Protein AF-A0A832WYI8-F1 (afdb_monomer_lite)

Sequence (130 aa):
MRDGTIMESLLHIFWESILADLSTFMVITVWNLFVILFLSKKVYQTFLKKGRSISSSMYFSRKVIHFLAGGLTAILLPFIIHEPIIPEATVFGLALITYLPHKLNRGMYWFKDQIRAYIFFQNIAFKIYP

Radius of gyration: 21.71 Å; chains: 1; bounding box: 67×29×59 Å

Structure (mmCIF, N/CA/C/O backbone):
data_AF-A0A832WYI8-F1
#
_entry.id   AF-A0A832WYI8-F1
#
loop_
_atom_site.group_PDB
_atom_site.id
_atom_site.type_symbol
_atom_site.label_atom_id
_atom_site.label_alt_id
_atom_site.label_comp_id
_atom_site.label_asym_id
_atom_site.label_entity_id
_atom_site.label_seq_id
_atom_site.pdbx_PDB_ins_code
_atom_site.Cartn_x
_atom_site.Cartn_y
_atom_site.Cartn_z
_atom_site.occupancy
_atom_site.B_iso_or_equiv
_atom_site.auth_seq_id
_atom_site.auth_comp_id
_atom_site.auth_asym_id
_atom_site.auth_atom_id
_atom_site.pdbx_PDB_model_num
ATOM 1 N N . MET A 1 1 ? 27.494 -11.506 -41.625 1.00 55.03 1 MET A N 1
ATOM 2 C CA . MET A 1 1 ? 28.501 -10.670 -40.920 1.00 55.03 1 MET A CA 1
ATOM 3 C C . MET A 1 1 ? 27.917 -9.366 -40.378 1.00 55.03 1 MET A C 1
ATOM 5 O O . MET A 1 1 ? 28.337 -8.979 -39.302 1.00 55.03 1 MET A O 1
ATOM 9 N N . ARG A 1 2 ? 26.960 -8.699 -41.050 1.00 59.88 2 ARG A N 1
ATOM 10 C CA . ARG A 1 2 ? 26.246 -7.513 -40.512 1.00 59.88 2 ARG A CA 1
ATOM 11 C C . ARG A 1 2 ? 25.026 -7.866 -39.632 1.00 59.88 2 ARG A C 1
ATOM 13 O O . ARG A 1 2 ? 24.528 -7.023 -38.904 1.00 59.88 2 ARG A O 1
ATOM 20 N N . ASP A 1 3 ? 24.552 -9.103 -39.699 1.00 62.41 3 ASP A N 1
ATOM 21 C CA . ASP A 1 3 ? 23.382 -9.641 -38.993 1.00 62.41 3 ASP A CA 1
ATOM 22 C C . ASP A 1 3 ? 23.650 -9.966 -37.515 1.00 62.41 3 ASP A C 1
ATOM 24 O O . ASP A 1 3 ? 22.853 -9.594 -36.656 1.00 62.41 3 ASP A O 1
ATOM 28 N N . GLY A 1 4 ? 24.797 -10.577 -37.206 1.00 67.88 4 GLY A N 1
ATOM 29 C CA . GLY A 1 4 ? 25.173 -10.925 -35.830 1.00 67.88 4 GLY A CA 1
ATOM 30 C C . GLY A 1 4 ? 25.291 -9.705 -34.911 1.00 67.88 4 GLY A C 1
ATOM 31 O O . GLY A 1 4 ? 24.788 -9.717 -33.796 1.00 67.88 4 GLY A O 1
ATOM 32 N N . THR A 1 5 ? 25.856 -8.600 -35.402 1.00 76.75 5 THR A N 1
ATOM 33 C CA . THR A 1 5 ? 26.019 -7.361 -34.621 1.00 76.75 5 THR A CA 1
ATOM 34 C C . THR A 1 5 ? 24.697 -6.668 -34.291 1.00 76.75 5 THR A C 1
ATOM 36 O O . THR A 1 5 ? 24.587 -6.031 -33.248 1.00 76.75 5 THR A O 1
ATOM 39 N N . ILE A 1 6 ? 23.688 -6.787 -35.163 1.00 79.50 6 ILE A N 1
ATOM 40 C CA . ILE A 1 6 ? 22.361 -6.209 -34.916 1.00 79.50 6 ILE A CA 1
ATOM 41 C C . ILE A 1 6 ? 21.624 -7.042 -33.869 1.00 79.50 6 ILE A C 1
ATOM 43 O O . ILE A 1 6 ? 21.078 -6.472 -32.929 1.00 79.50 6 ILE A O 1
ATOM 47 N N . MET A 1 7 ? 21.669 -8.373 -33.973 1.00 79.00 7 MET A N 1
ATOM 48 C CA . MET A 1 7 ? 21.046 -9.262 -32.987 1.00 79.00 7 MET A CA 1
ATOM 49 C C . MET A 1 7 ? 21.627 -9.052 -31.582 1.00 79.00 7 MET A C 1
ATOM 51 O O . MET A 1 7 ? 20.872 -8.861 -30.634 1.00 79.00 7 MET A O 1
ATOM 55 N N . GLU A 1 8 ? 22.953 -8.995 -31.455 1.00 80.94 8 GLU A N 1
ATOM 56 C CA . GLU A 1 8 ? 23.625 -8.724 -30.176 1.00 80.94 8 GLU A CA 1
ATOM 57 C C . GLU A 1 8 ? 23.240 -7.351 -29.600 1.00 80.94 8 GLU A C 1
ATOM 59 O O . GLU A 1 8 ? 22.976 -7.222 -28.406 1.00 80.94 8 GLU A O 1
ATOM 64 N N . SER A 1 9 ? 23.122 -6.321 -30.450 1.00 79.88 9 SER A N 1
ATOM 65 C CA . SER A 1 9 ? 22.683 -4.992 -30.005 1.00 79.88 9 SER A CA 1
ATOM 66 C C . SER A 1 9 ? 21.231 -4.977 -29.516 1.00 79.88 9 SER A C 1
ATOM 68 O O . SER A 1 9 ? 20.928 -4.323 -28.521 1.00 79.88 9 SER A O 1
ATOM 70 N N . LEU A 1 10 ? 20.342 -5.736 -30.166 1.00 81.00 10 LEU A N 1
ATOM 71 C CA . LEU A 1 10 ? 18.942 -5.858 -29.761 1.00 81.00 10 LEU A CA 1
ATOM 72 C C . LEU A 1 10 ? 18.820 -6.602 -28.431 1.00 81.00 10 LEU A C 1
ATOM 74 O O . LEU A 1 10 ? 18.066 -6.172 -27.562 1.00 81.00 10 LEU A O 1
ATOM 78 N N . LEU A 1 11 ? 19.597 -7.673 -28.248 1.00 82.94 11 LEU A N 1
ATOM 79 C CA . LEU A 1 11 ? 19.653 -8.411 -26.987 1.00 82.94 11 LEU A CA 1
ATOM 80 C C . LEU A 1 11 ? 20.180 -7.534 -25.850 1.00 82.94 11 LEU A C 1
ATOM 82 O O . LEU A 1 11 ? 19.616 -7.553 -24.762 1.00 82.94 11 LEU A O 1
ATOM 86 N N . HIS A 1 12 ? 21.213 -6.728 -26.095 1.00 80.94 12 HIS A N 1
ATOM 87 C CA . HIS A 1 12 ? 21.735 -5.803 -25.090 1.00 80.94 12 HIS A CA 1
ATOM 88 C C . HIS A 1 12 ? 20.702 -4.739 -24.692 1.00 80.94 12 HIS A C 1
ATOM 90 O O . HIS A 1 12 ? 20.499 -4.500 -23.505 1.00 80.94 12 HIS A O 1
ATOM 96 N N . ILE A 1 13 ? 20.023 -4.115 -25.662 1.00 80.75 13 ILE A N 1
ATOM 97 C CA . ILE A 1 13 ? 18.964 -3.124 -25.392 1.00 80.75 13 ILE A CA 1
ATOM 98 C C . ILE A 1 13 ? 17.831 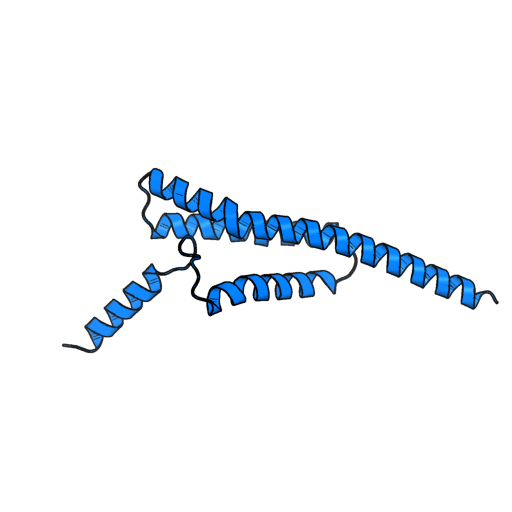-3.760 -24.577 1.00 80.75 13 ILE A C 1
ATOM 100 O O . ILE A 1 13 ? 17.356 -3.164 -23.614 1.00 80.75 13 ILE A O 1
ATOM 104 N N . PHE A 1 14 ? 17.449 -4.988 -24.926 1.00 79.50 14 PHE A N 1
ATOM 105 C CA . PHE A 1 14 ? 16.421 -5.753 -24.228 1.00 79.50 14 PHE A CA 1
ATOM 106 C C . PHE A 1 14 ? 16.805 -6.111 -22.781 1.00 79.50 14 PHE A C 1
ATOM 108 O O . PHE A 1 14 ? 15.985 -6.007 -21.868 1.00 79.50 14 PHE A O 1
ATOM 115 N N . TRP A 1 15 ? 18.055 -6.516 -22.536 1.00 76.19 15 TRP A N 1
ATOM 116 C CA . TRP A 1 15 ? 18.523 -6.813 -21.179 1.00 76.19 15 TRP A CA 1
ATOM 117 C C . TRP A 1 15 ? 18.578 -5.562 -20.300 1.00 76.19 15 TRP A C 1
ATOM 119 O O . TRP A 1 15 ? 18.143 -5.613 -19.150 1.00 76.19 15 TRP A O 1
ATOM 129 N N . GLU A 1 16 ? 19.040 -4.435 -20.841 1.00 79.19 16 GLU A N 1
ATOM 130 C CA . GLU A 1 16 ? 19.044 -3.149 -20.134 1.00 79.19 16 GLU A CA 1
ATOM 131 C C . GLU A 1 16 ? 17.621 -2.689 -19.786 1.00 79.19 16 GLU A C 1
ATOM 133 O O . GLU A 1 16 ? 17.371 -2.265 -18.655 1.00 79.19 16 GLU A O 1
ATOM 138 N N . SER A 1 17 ? 16.656 -2.844 -20.704 1.00 74.50 17 SER A N 1
ATOM 139 C CA . SER A 1 17 ? 15.255 -2.505 -20.424 1.00 74.50 17 SER A CA 1
ATOM 140 C C . SER A 1 17 ? 14.650 -3.393 -19.336 1.00 74.50 17 SER A C 1
ATOM 142 O O . SER A 1 17 ? 13.994 -2.884 -18.431 1.00 74.50 17 SER A O 1
ATOM 144 N N . ILE A 1 18 ? 14.932 -4.702 -19.345 1.00 76.69 18 ILE A N 1
ATOM 145 C CA . ILE A 1 18 ? 14.463 -5.617 -18.291 1.00 76.69 18 ILE A CA 1
ATOM 146 C C . ILE A 1 18 ? 15.044 -5.247 -16.924 1.00 76.69 18 ILE A C 1
ATOM 148 O O . ILE A 1 18 ? 14.327 -5.261 -15.921 1.00 76.69 18 ILE A O 1
ATOM 152 N N . LEU A 1 19 ? 16.341 -4.943 -16.855 1.00 77.12 19 LEU A N 1
ATOM 153 C CA . LEU A 1 19 ? 16.996 -4.587 -15.595 1.00 77.12 19 LEU A CA 1
ATOM 154 C C . LEU A 1 19 ? 16.472 -3.251 -15.049 1.00 77.12 19 LEU A C 1
ATOM 156 O O . LEU A 1 19 ? 16.222 -3.135 -13.843 1.00 77.12 19 LEU A O 1
ATOM 160 N N . ALA A 1 20 ? 16.242 -2.272 -15.928 1.00 75.88 20 ALA A N 1
ATOM 161 C CA . ALA A 1 20 ? 15.606 -1.009 -15.571 1.00 75.88 20 ALA A CA 1
ATOM 162 C C . ALA A 1 20 ? 14.178 -1.225 -15.032 1.00 75.88 20 ALA A C 1
ATOM 164 O O . ALA A 1 20 ? 13.851 -0.735 -13.944 1.00 75.88 20 ALA A O 1
ATOM 165 N N . ASP A 1 21 ? 13.363 -2.031 -15.715 1.00 76.75 21 ASP A N 1
ATOM 166 C CA . ASP A 1 21 ? 11.992 -2.348 -15.303 1.00 76.75 21 ASP A CA 1
ATOM 167 C C . ASP A 1 21 ? 11.943 -3.106 -13.967 1.00 76.75 21 ASP A C 1
ATOM 169 O O . ASP A 1 21 ? 11.084 -2.839 -13.120 1.00 76.75 21 ASP A O 1
ATOM 173 N N . LEU A 1 22 ? 12.899 -4.005 -13.717 1.00 79.81 22 LEU A N 1
ATOM 174 C CA . LEU A 1 22 ? 13.001 -4.753 -12.464 1.00 79.81 22 LEU A CA 1
ATOM 175 C C . LEU A 1 22 ? 13.272 -3.835 -11.262 1.00 79.81 22 LEU A C 1
ATOM 177 O O . LEU A 1 22 ? 12.686 -4.012 -10.189 1.00 79.81 22 LEU A O 1
ATOM 181 N N . SER A 1 23 ? 14.152 -2.845 -11.433 1.00 80.44 23 SER A N 1
ATOM 182 C CA . SER A 1 23 ? 14.454 -1.869 -10.382 1.00 80.44 23 SER A CA 1
ATOM 183 C C . SER A 1 23 ? 13.216 -1.039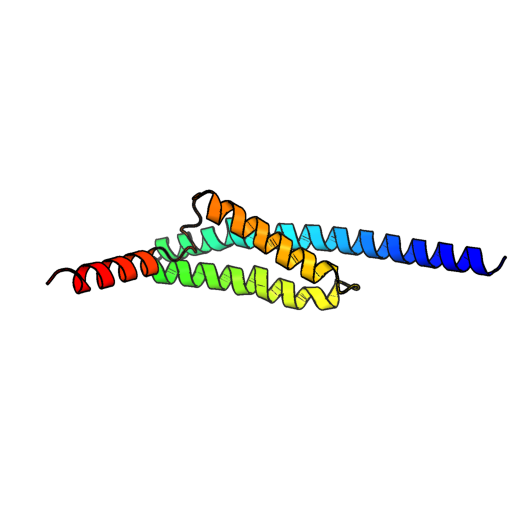 -10.016 1.00 80.44 23 SER A C 1
ATOM 185 O O . SER A 1 23 ? 12.860 -0.922 -8.839 1.00 80.44 23 SER A O 1
ATOM 187 N N . THR A 1 24 ? 12.486 -0.568 -11.029 1.00 79.94 24 THR A N 1
ATOM 188 C CA . THR A 1 24 ? 11.211 0.142 -10.883 1.00 79.94 24 THR A CA 1
ATOM 189 C C . THR A 1 24 ? 10.177 -0.720 -10.172 1.00 79.94 24 THR A C 1
ATOM 191 O O . THR A 1 24 ? 9.523 -0.273 -9.225 1.00 79.94 24 THR A O 1
ATOM 194 N N . PHE A 1 25 ? 10.044 -1.974 -10.599 1.00 79.12 25 PHE A N 1
ATOM 195 C CA . PHE A 1 25 ? 9.113 -2.928 -10.018 1.00 79.12 25 PHE A CA 1
ATOM 196 C C . PHE A 1 25 ? 9.361 -3.128 -8.520 1.00 79.12 25 PHE A C 1
ATOM 198 O O . PHE A 1 25 ? 8.415 -3.114 -7.726 1.00 79.12 25 PHE A O 1
ATOM 205 N N . MET A 1 26 ? 10.624 -3.269 -8.108 1.00 83.38 26 MET A N 1
ATOM 206 C CA . MET A 1 26 ? 10.984 -3.379 -6.693 1.00 83.38 26 MET A CA 1
ATOM 207 C C . MET A 1 26 ? 10.569 -2.135 -5.903 1.00 83.38 26 MET A C 1
ATOM 209 O O . MET A 1 26 ? 9.955 -2.265 -4.843 1.00 83.38 26 MET A O 1
ATOM 213 N N . VAL A 1 27 ? 10.835 -0.936 -6.428 1.00 87.31 27 VAL A N 1
ATOM 214 C CA . VAL A 1 27 ? 10.472 0.328 -5.768 1.00 87.31 27 VAL A CA 1
ATOM 215 C C . VAL A 1 27 ? 8.955 0.453 -5.601 1.00 87.31 27 VAL A C 1
ATOM 217 O O . VAL A 1 27 ? 8.477 0.725 -4.497 1.00 87.31 27 VAL A O 1
ATOM 220 N N . ILE A 1 28 ? 8.185 0.192 -6.662 1.00 84.38 28 ILE A N 1
ATOM 221 C CA . ILE A 1 28 ? 6.715 0.231 -6.630 1.00 84.38 28 ILE A CA 1
ATOM 222 C C . ILE A 1 28 ? 6.157 -0.825 -5.671 1.00 84.38 28 ILE A C 1
ATOM 224 O O . ILE A 1 28 ? 5.227 -0.551 -4.909 1.00 84.38 28 ILE A O 1
ATOM 228 N N . THR A 1 29 ? 6.735 -2.026 -5.662 1.00 81.06 29 THR A N 1
ATOM 229 C CA . THR A 1 29 ? 6.317 -3.103 -4.758 1.00 81.06 29 THR A CA 1
ATOM 230 C C . THR A 1 29 ? 6.549 -2.712 -3.302 1.00 81.06 29 THR A C 1
ATOM 232 O O . THR A 1 29 ? 5.634 -2.817 -2.485 1.00 81.06 29 THR A O 1
ATOM 235 N N . VAL A 1 30 ? 7.738 -2.203 -2.969 1.00 88.38 30 VAL A N 1
ATOM 236 C CA . VAL A 1 30 ? 8.063 -1.727 -1.616 1.00 88.38 30 VAL A CA 1
ATOM 237 C C . VAL A 1 30 ? 7.127 -0.593 -1.195 1.00 88.38 30 VAL A C 1
ATOM 239 O O . VAL A 1 30 ? 6.603 -0.617 -0.079 1.00 88.38 30 VAL A O 1
ATOM 242 N N . TRP A 1 31 ? 6.849 0.355 -2.093 1.00 90.12 31 TRP A N 1
ATOM 243 C CA . TRP A 1 31 ? 5.874 1.421 -1.863 1.00 90.12 31 TRP A CA 1
ATOM 244 C C . TRP A 1 31 ? 4.480 0.865 -1.543 1.00 90.12 31 TRP A C 1
ATOM 246 O O . TRP A 1 31 ? 3.884 1.221 -0.522 1.00 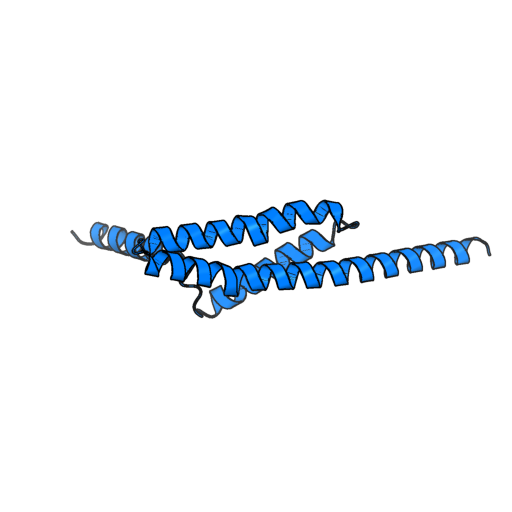90.12 31 TRP A O 1
ATOM 256 N N . ASN A 1 32 ? 3.976 -0.061 -2.357 1.00 85.50 32 ASN A N 1
ATOM 257 C CA . ASN A 1 32 ? 2.654 -0.652 -2.164 1.00 85.50 32 ASN A CA 1
ATOM 258 C C . ASN A 1 32 ? 2.562 -1.430 -0.849 1.00 85.50 32 ASN A C 1
ATOM 260 O O . ASN A 1 32 ? 1.582 -1.283 -0.113 1.00 85.50 32 ASN A O 1
ATOM 264 N N . LEU A 1 33 ? 3.597 -2.199 -0.501 1.00 85.12 33 LEU A N 1
ATOM 265 C CA . LEU A 1 33 ? 3.671 -2.898 0.782 1.00 85.12 33 LEU A CA 1
ATOM 266 C C . LEU A 1 33 ? 3.670 -1.921 1.957 1.00 85.12 33 LEU A C 1
ATOM 268 O O . LEU A 1 33 ? 2.937 -2.130 2.926 1.00 85.12 33 LEU A O 1
ATOM 272 N N . PHE A 1 34 ? 4.428 -0.830 1.863 1.00 90.25 34 PHE A N 1
ATOM 273 C CA . PHE A 1 34 ? 4.432 0.221 2.875 1.00 90.25 34 PHE A CA 1
ATOM 274 C C . PHE A 1 34 ? 3.040 0.848 3.050 1.00 90.25 34 PHE A C 1
ATOM 276 O O . PHE A 1 34 ? 2.547 0.974 4.178 1.00 90.25 34 PHE A O 1
ATOM 283 N N . VAL A 1 35 ? 2.363 1.188 1.949 1.00 89.44 35 VAL A N 1
ATOM 284 C CA . VAL A 1 35 ? 1.012 1.763 1.987 1.00 89.44 35 VAL A CA 1
ATOM 285 C C . VAL A 1 35 ? 0.021 0.793 2.638 1.00 89.44 35 VAL A C 1
ATOM 287 O O . VAL A 1 35 ? -0.743 1.182 3.529 1.00 89.44 35 VAL A O 1
ATOM 290 N N . ILE A 1 36 ? 0.042 -0.478 2.227 1.00 84.44 36 ILE A N 1
ATOM 291 C CA . ILE A 1 36 ? -0.900 -1.502 2.691 1.00 84.44 36 ILE A CA 1
ATOM 292 C C . ILE A 1 36 ? -0.659 -1.856 4.160 1.00 84.44 36 ILE A C 1
ATOM 294 O O . ILE A 1 36 ? -1.613 -1.885 4.940 1.00 84.44 36 ILE A O 1
ATOM 298 N N . LEU A 1 37 ? 0.584 -2.115 4.564 1.00 84.00 37 LEU A N 1
ATOM 299 C CA . LEU A 1 37 ? 0.889 -2.673 5.884 1.00 84.00 37 LEU A CA 1
ATOM 300 C C . LEU A 1 37 ? 1.049 -1.603 6.966 1.00 84.00 37 LEU A C 1
ATOM 302 O O . LEU A 1 37 ? 0.658 -1.827 8.114 1.00 84.00 37 LEU A O 1
ATOM 306 N N . PHE A 1 38 ? 1.600 -0.441 6.614 1.00 88.06 38 PHE A N 1
ATOM 307 C CA . PHE A 1 38 ? 1.948 0.591 7.585 1.00 88.06 38 PHE A CA 1
ATOM 308 C C . PHE A 1 38 ? 1.021 1.803 7.502 1.00 88.06 38 PHE A C 1
ATOM 310 O O . PHE A 1 38 ? 0.351 2.140 8.483 1.00 88.06 38 PHE A O 1
ATOM 317 N N . LEU A 1 39 ? 0.941 2.449 6.335 1.00 91.75 39 LEU A N 1
ATOM 318 C CA . LEU A 1 39 ? 0.220 3.716 6.199 1.00 91.75 39 LEU A CA 1
ATOM 319 C C . LEU A 1 39 ? -1.283 3.548 6.445 1.00 91.75 39 LEU A C 1
ATOM 321 O O . LEU A 1 39 ? -1.869 4.300 7.224 1.00 91.75 39 LEU A O 1
ATOM 325 N N . SER A 1 40 ? -1.902 2.530 5.845 1.00 90.12 40 SER A N 1
ATOM 326 C CA . SER A 1 40 ? -3.332 2.263 6.021 1.00 90.12 40 SER A CA 1
ATOM 327 C C . SER A 1 40 ? -3.686 1.928 7.478 1.00 90.12 40 SER A C 1
ATOM 329 O O . SER A 1 40 ? -4.702 2.388 7.997 1.00 90.12 40 SER A O 1
ATOM 331 N N . LYS A 1 41 ? -2.812 1.201 8.187 1.00 89.12 41 LYS A N 1
ATOM 332 C CA . LYS A 1 41 ? -2.990 0.876 9.607 1.00 89.12 41 LYS A CA 1
ATOM 333 C C . LYS A 1 41 ? -2.869 2.117 10.485 1.00 89.12 41 LYS A C 1
ATOM 335 O O . LYS A 1 41 ? -3.662 2.294 11.411 1.00 89.12 41 LYS A O 1
ATOM 340 N N . LYS A 1 42 ? -1.914 3.000 10.180 1.00 92.94 42 LYS A N 1
ATOM 341 C CA . LYS A 1 42 ? -1.762 4.286 10.870 1.00 92.94 42 LYS A CA 1
ATOM 342 C C . LYS A 1 42 ? -3.013 5.144 10.694 1.00 92.94 42 LYS A C 1
ATOM 344 O O . LYS A 1 42 ? -3.536 5.656 11.678 1.00 92.94 42 LYS A O 1
ATOM 349 N N . VAL A 1 43 ? -3.541 5.221 9.472 1.00 92.75 43 VAL A N 1
ATOM 350 C CA . VAL A 1 43 ? -4.791 5.927 9.151 1.00 92.75 43 VAL A CA 1
ATOM 351 C C . VAL A 1 43 ? -5.951 5.378 9.981 1.00 92.75 43 VAL A C 1
ATOM 353 O O . VAL A 1 43 ? -6.597 6.147 10.693 1.00 92.75 43 VAL A O 1
ATOM 356 N N . TYR A 1 44 ? -6.162 4.061 9.979 1.00 91.88 44 TYR A N 1
ATOM 357 C CA . TYR A 1 44 ? -7.181 3.408 10.804 1.00 91.88 44 TYR A CA 1
ATOM 358 C C . TYR A 1 44 ? -7.092 3.820 12.278 1.00 91.88 44 TYR A C 1
ATOM 360 O O . TYR A 1 44 ? -8.072 4.277 12.866 1.00 91.88 44 TYR A O 1
ATOM 368 N N . GLN A 1 45 ? -5.901 3.703 12.871 1.00 92.75 45 GLN A N 1
ATOM 369 C CA . GLN A 1 45 ? -5.673 4.032 14.277 1.00 92.75 45 GLN A CA 1
ATOM 370 C C . GLN A 1 45 ? -5.888 5.521 14.565 1.00 92.75 45 GLN A C 1
ATOM 372 O O . GLN A 1 45 ? -6.454 5.865 15.600 1.00 92.75 45 GLN A O 1
ATOM 377 N N . THR A 1 46 ? -5.469 6.414 13.667 1.00 94.19 46 THR A N 1
ATOM 378 C CA . THR A 1 46 ? -5.689 7.857 13.812 1.00 94.19 46 THR A CA 1
ATOM 379 C C . THR A 1 46 ? -7.175 8.200 13.806 1.00 94.19 46 THR A C 1
ATOM 381 O O . THR A 1 46 ? -7.610 8.998 14.632 1.00 94.19 46 THR A O 1
ATOM 384 N N . PHE A 1 47 ? -7.966 7.604 12.913 1.00 91.56 47 PHE A N 1
ATOM 385 C CA . PHE A 1 47 ? -9.406 7.864 12.864 1.00 91.56 47 PHE A CA 1
ATOM 386 C C . PHE A 1 47 ? -10.146 7.292 14.078 1.00 91.56 47 PHE A C 1
ATOM 388 O O . PHE A 1 47 ? -11.009 7.982 14.621 1.00 91.56 47 PHE A O 1
ATOM 395 N N . LEU A 1 48 ? -9.746 6.118 14.577 1.00 91.69 48 LEU A N 1
ATOM 396 C CA . LEU A 1 48 ? -10.269 5.585 15.838 1.00 91.69 48 LEU A CA 1
ATOM 397 C C . LEU A 1 48 ? -9.955 6.492 17.032 1.00 91.69 48 LEU A C 1
ATOM 399 O O . LEU A 1 48 ? -10.846 6.798 17.818 1.00 91.69 48 LEU A O 1
ATOM 403 N N . LYS A 1 49 ? -8.709 6.971 17.152 1.00 93.69 49 LYS A N 1
ATOM 404 C CA . LYS A 1 49 ? -8.302 7.895 18.229 1.00 93.69 49 LYS A CA 1
ATOM 405 C C . LYS A 1 49 ? -9.069 9.219 18.195 1.00 93.69 49 LYS A C 1
ATOM 407 O O . LYS A 1 49 ? -9.236 9.850 19.228 1.00 93.69 49 LYS A O 1
ATOM 412 N N . LYS A 1 50 ? -9.554 9.627 17.019 1.00 93.00 50 LYS A N 1
ATOM 413 C CA . LYS A 1 50 ? -10.416 10.803 16.826 1.00 93.00 50 LYS A CA 1
ATOM 414 C C . LYS A 1 50 ? -11.903 10.526 17.106 1.00 93.00 50 LYS A C 1
ATOM 416 O O . LYS A 1 50 ? -12.737 11.361 16.777 1.00 93.00 50 LYS A O 1
ATOM 421 N N . GLY A 1 51 ? -12.249 9.358 17.651 1.00 91.12 51 GLY A N 1
ATOM 422 C CA . GLY A 1 51 ? -13.623 8.994 18.001 1.00 91.12 51 GLY A CA 1
ATOM 423 C C . GLY A 1 51 ? -14.495 8.564 16.818 1.00 91.12 51 GLY A C 1
ATOM 424 O O . GLY A 1 51 ? -15.713 8.489 16.958 1.00 91.12 51 GLY A O 1
ATOM 425 N N . ARG A 1 52 ? -13.920 8.283 15.637 1.00 89.50 52 ARG A N 1
ATOM 426 C CA . ARG A 1 52 ? -14.711 7.773 14.506 1.00 89.50 52 ARG A CA 1
ATOM 427 C C . ARG A 1 52 ? -15.062 6.302 14.690 1.00 89.50 52 ARG A C 1
ATOM 429 O O . ARG A 1 52 ? -14.290 5.526 15.247 1.00 89.50 52 ARG A O 1
ATOM 436 N N . SER A 1 53 ? -16.203 5.903 14.128 1.00 89.69 53 SER A N 1
ATOM 437 C CA . SER A 1 53 ? -16.636 4.505 14.139 1.00 89.69 53 SER A CA 1
ATOM 438 C C . SER A 1 53 ? -15.618 3.585 13.456 1.00 89.69 53 SER A C 1
ATOM 440 O O . SER A 1 53 ? -14.893 3.988 12.537 1.00 89.69 53 SER A O 1
ATOM 442 N N . ILE A 1 54 ? -15.597 2.317 13.874 1.00 85.88 54 ILE A N 1
ATOM 443 C CA . ILE A 1 54 ? -14.740 1.278 13.284 1.00 85.88 54 ILE A CA 1
ATOM 444 C C . ILE A 1 54 ? -14.993 1.176 11.772 1.00 85.88 54 ILE A C 1
ATOM 446 O O . ILE A 1 54 ? -14.047 1.176 10.989 1.00 85.88 54 ILE A O 1
ATOM 450 N N . SER A 1 55 ? -16.263 1.189 11.348 1.00 83.19 55 SER A N 1
ATOM 451 C CA . SER A 1 55 ? -16.647 1.137 9.930 1.00 83.19 55 SER A CA 1
ATOM 452 C C . SER A 1 55 ? -16.073 2.305 9.120 1.00 83.19 55 SER A C 1
ATOM 454 O O . SER A 1 55 ? -15.452 2.094 8.075 1.00 83.19 55 SER A O 1
ATOM 456 N N . SER A 1 56 ? -16.192 3.534 9.637 1.00 86.69 56 SER A N 1
ATOM 457 C CA . SER A 1 56 ? -15.634 4.723 8.982 1.00 86.69 56 SER A CA 1
ATOM 458 C C . SER A 1 56 ? -14.105 4.655 8.909 1.00 86.69 56 SER A C 1
ATOM 460 O O . SER A 1 56 ? -1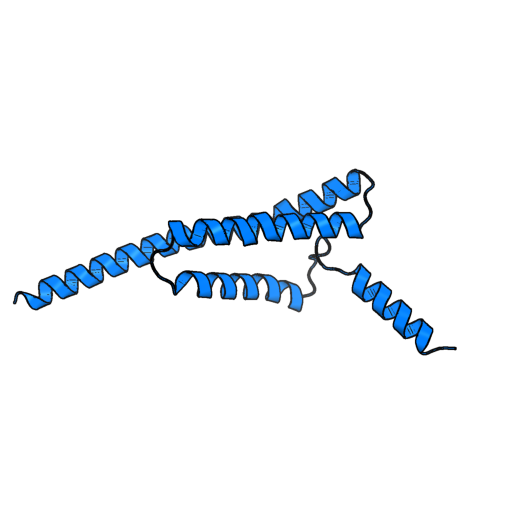3.520 4.888 7.852 1.00 86.69 56 SER A O 1
ATOM 462 N N . SER A 1 57 ? -13.448 4.252 9.998 1.00 88.69 57 SER A N 1
ATOM 463 C CA . SER A 1 57 ? -11.988 4.116 10.058 1.00 88.69 57 SER A CA 1
ATOM 464 C C . SER A 1 57 ? -11.461 3.061 9.073 1.00 88.69 57 SER A C 1
ATOM 466 O O . SER A 1 57 ? -10.446 3.284 8.405 1.00 88.69 57 SER A O 1
ATOM 468 N N . MET A 1 58 ? -12.173 1.939 8.905 1.00 86.88 58 MET A N 1
ATOM 469 C CA . MET A 1 58 ? -11.861 0.930 7.882 1.00 86.88 58 MET A CA 1
ATOM 470 C C . MET A 1 58 ? -12.099 1.451 6.461 1.00 86.88 58 MET A C 1
ATOM 472 O O . MET A 1 58 ? -11.336 1.135 5.550 1.00 86.88 58 MET A O 1
ATOM 476 N N . TYR A 1 59 ? -13.161 2.230 6.241 1.00 85.81 59 TYR A N 1
ATOM 477 C CA . TYR A 1 59 ? -13.453 2.829 4.937 1.00 85.81 59 TYR A CA 1
ATOM 478 C C . TYR A 1 59 ? -12.340 3.786 4.492 1.00 85.81 59 TYR A C 1
ATOM 480 O O . TYR A 1 59 ? -11.836 3.668 3.375 1.00 85.81 59 TYR A O 1
ATOM 488 N N . PHE A 1 60 ? -11.894 4.682 5.376 1.00 88.81 60 PHE A N 1
ATOM 489 C CA . PHE A 1 60 ? -10.791 5.596 5.070 1.00 88.81 60 PHE A CA 1
ATOM 490 C C . PHE A 1 60 ? -9.484 4.851 4.800 1.00 88.81 60 PHE A C 1
ATOM 492 O O . PHE A 1 60 ? -8.785 5.169 3.841 1.00 88.81 60 PHE A O 1
ATOM 499 N N . SER A 1 61 ? -9.191 3.806 5.573 1.00 88.81 61 SER A N 1
ATOM 500 C CA . SER A 1 61 ? -8.002 2.974 5.349 1.00 88.81 61 SER A CA 1
ATOM 5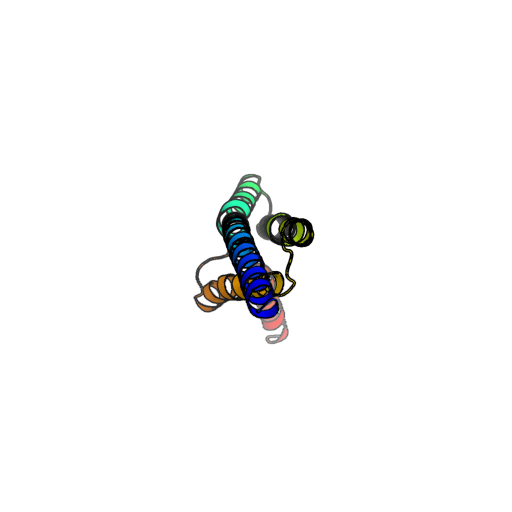01 C C . SER A 1 61 ? -8.022 2.296 3.977 1.00 88.81 61 SER A C 1
ATOM 503 O O . SER A 1 61 ? -7.010 2.297 3.279 1.00 88.81 61 SER A O 1
ATOM 505 N N . ARG A 1 62 ? -9.190 1.810 3.530 1.00 85.81 62 ARG A N 1
ATOM 506 C CA . ARG A 1 62 ? -9.384 1.273 2.171 1.00 85.81 62 ARG A CA 1
ATOM 507 C C . ARG A 1 62 ? -9.185 2.331 1.085 1.00 85.81 62 ARG A C 1
ATOM 509 O O . ARG A 1 62 ? -8.559 2.038 0.072 1.00 85.81 62 ARG A O 1
ATOM 516 N N . LYS A 1 63 ? -9.676 3.559 1.288 1.00 87.19 63 LYS A N 1
ATOM 517 C CA . LYS A 1 63 ? -9.482 4.665 0.332 1.00 87.19 63 LYS A CA 1
ATOM 518 C C . LYS A 1 63 ? -8.017 5.064 0.191 1.00 87.19 63 LYS A C 1
ATOM 520 O O . LYS A 1 63 ? -7.580 5.318 -0.925 1.00 87.19 63 LYS A O 1
ATOM 525 N N . VAL A 1 64 ? -7.257 5.049 1.284 1.00 91.56 64 VAL A N 1
ATOM 526 C CA . VAL A 1 64 ? -5.810 5.301 1.247 1.00 91.56 64 VAL A CA 1
ATOM 527 C C . VAL A 1 64 ? -5.086 4.224 0.443 1.00 91.56 64 VAL A C 1
ATOM 529 O O . VAL A 1 64 ? -4.298 4.568 -0.431 1.00 91.56 64 VAL A O 1
ATOM 532 N N . ILE A 1 65 ? -5.398 2.941 0.663 1.00 87.12 65 ILE A N 1
ATOM 533 C CA . ILE A 1 65 ? -4.832 1.843 -0.140 1.00 87.12 65 ILE A CA 1
ATOM 534 C C . ILE A 1 65 ? -5.197 2.015 -1.619 1.00 87.12 65 ILE A C 1
ATOM 536 O O . ILE A 1 65 ? -4.323 1.994 -2.478 1.00 87.12 65 ILE A O 1
ATOM 540 N N . HIS A 1 66 ? -6.478 2.228 -1.925 1.00 84.00 66 HIS A N 1
ATOM 541 C CA . HIS A 1 66 ? -6.942 2.320 -3.306 1.00 84.00 66 HIS A CA 1
ATOM 542 C C . HIS A 1 66 ? -6.333 3.508 -4.052 1.00 84.00 66 HIS A C 1
ATOM 544 O O . HIS A 1 66 ? -5.984 3.369 -5.215 1.00 84.00 66 HIS A O 1
ATOM 550 N N . PHE A 1 67 ? -6.170 4.659 -3.398 1.00 88.75 67 PHE A N 1
ATOM 551 C CA . PHE A 1 67 ? -5.612 5.844 -4.042 1.00 88.75 67 PHE A CA 1
ATOM 552 C C . PHE A 1 67 ? -4.084 5.789 -4.149 1.00 88.75 67 PHE A C 1
ATOM 554 O O . PHE A 1 67 ? -3.547 6.067 -5.213 1.00 88.75 67 PHE A O 1
ATOM 561 N N . LEU A 1 68 ? -3.377 5.408 -3.078 1.00 88.69 68 LEU A N 1
ATOM 562 C CA . LEU A 1 68 ? -1.910 5.477 -3.035 1.00 88.69 68 LEU A CA 1
ATOM 563 C C . LEU A 1 68 ? -1.202 4.214 -3.529 1.00 88.69 68 LEU A C 1
ATOM 565 O O . LEU A 1 68 ? -0.116 4.336 -4.079 1.00 88.69 68 LEU A O 1
ATOM 569 N N . ALA A 1 69 ? -1.772 3.025 -3.329 1.00 82.62 69 ALA A N 1
ATOM 570 C CA . ALA A 1 69 ? -1.194 1.781 -3.850 1.00 82.62 69 ALA A CA 1
ATOM 571 C C . ALA A 1 69 ? -1.839 1.351 -5.175 1.00 82.62 69 ALA A C 1
ATOM 573 O O . ALA A 1 69 ? -1.193 0.736 -6.011 1.00 82.62 69 ALA A O 1
ATOM 574 N N . GLY A 1 70 ? -3.126 1.655 -5.371 1.00 75.88 70 GLY A N 1
ATOM 575 C CA . GLY A 1 70 ? -3.822 1.386 -6.632 1.00 75.88 70 GLY A CA 1
ATOM 576 C C . GLY A 1 70 ? -3.642 2.519 -7.640 1.00 75.88 70 GLY A C 1
ATOM 577 O O . GLY A 1 70 ? -2.981 2.357 -8.658 1.00 75.88 70 GLY A O 1
ATOM 578 N N . GLY A 1 71 ? -4.232 3.678 -7.345 1.00 81.31 71 GLY A N 1
ATOM 579 C CA . GLY A 1 71 ? -4.327 4.817 -8.256 1.00 81.31 71 GLY A CA 1
ATOM 580 C C . GLY A 1 71 ? -2.974 5.412 -8.630 1.00 81.31 71 GLY A C 1
ATOM 581 O O . GLY A 1 71 ? -2.672 5.525 -9.811 1.00 81.31 71 GLY A O 1
ATOM 582 N N . LEU A 1 72 ? -2.140 5.751 -7.645 1.00 86.50 72 LEU A N 1
ATOM 583 C CA . LEU A 1 72 ? -0.818 6.330 -7.897 1.00 86.50 72 LEU A CA 1
ATOM 584 C C . LEU A 1 72 ? 0.061 5.376 -8.713 1.00 86.50 72 LEU A C 1
ATOM 586 O O . LEU A 1 72 ? 0.657 5.795 -9.696 1.00 86.50 72 LEU A O 1
ATOM 590 N N . THR A 1 73 ? 0.091 4.090 -8.362 1.00 82.94 73 THR A N 1
ATOM 591 C CA . THR A 1 73 ? 0.826 3.078 -9.129 1.00 82.94 73 THR A CA 1
ATOM 592 C C . THR A 1 73 ? 0.296 2.946 -10.555 1.00 82.94 73 THR A C 1
ATOM 594 O O . THR A 1 73 ? 1.096 2.920 -11.483 1.00 82.94 73 THR A O 1
ATOM 597 N N . ALA A 1 74 ? -1.026 2.933 -10.754 1.00 79.62 74 ALA A N 1
ATOM 598 C CA . ALA A 1 74 ? -1.632 2.866 -12.084 1.00 79.62 74 ALA A CA 1
ATOM 599 C C . ALA A 1 74 ? -1.333 4.106 -12.944 1.00 79.62 74 ALA A C 1
ATOM 601 O O . ALA A 1 74 ? -1.164 3.978 -14.152 1.00 79.62 74 ALA A O 1
ATOM 602 N N . ILE A 1 75 ? -1.240 5.291 -12.330 1.00 83.25 75 ILE A N 1
ATOM 603 C CA . ILE A 1 75 ? -0.847 6.527 -13.018 1.00 83.25 75 ILE A CA 1
ATOM 604 C C . ILE A 1 75 ? 0.635 6.497 -13.384 1.00 83.25 75 ILE A C 1
ATOM 606 O O . ILE A 1 75 ? 0.987 6.933 -14.470 1.00 83.25 75 ILE A O 1
ATOM 610 N N . LEU A 1 76 ? 1.501 6.004 -12.495 1.00 81.94 76 LEU A N 1
ATOM 611 C CA . LEU A 1 76 ? 2.950 5.987 -12.709 1.00 81.94 76 LEU A CA 1
ATOM 612 C C . LEU A 1 76 ? 3.388 4.930 -13.730 1.00 81.94 76 LEU A C 1
ATOM 614 O O . LEU A 1 76 ? 4.316 5.172 -14.493 1.00 81.94 76 LEU A O 1
ATOM 618 N N . LEU A 1 77 ? 2.708 3.785 -13.779 1.00 76.38 77 LEU A N 1
ATOM 619 C CA . LEU A 1 77 ? 3.029 2.670 -14.670 1.00 76.38 77 LEU A CA 1
ATOM 620 C C . LEU A 1 77 ? 3.284 3.053 -16.145 1.00 76.38 77 LEU A C 1
ATOM 622 O O . LEU A 1 77 ? 4.350 2.699 -16.641 1.00 76.38 77 LEU A O 1
ATOM 626 N N . PRO A 1 78 ? 2.394 3.787 -16.847 1.00 76.00 78 PRO A N 1
ATOM 627 C CA . PRO A 1 78 ? 2.589 4.136 -18.260 1.00 76.00 78 PRO A CA 1
ATOM 628 C C . PRO A 1 78 ? 3.758 5.095 -18.521 1.00 76.00 78 PRO A C 1
ATOM 630 O O . PRO A 1 78 ? 4.169 5.244 -19.666 1.00 76.00 78 PRO A O 1
ATOM 633 N N . PHE A 1 79 ? 4.287 5.762 -17.491 1.00 78.62 79 PHE A N 1
ATOM 634 C CA . PHE A 1 79 ? 5.442 6.653 -17.634 1.00 78.62 79 PHE A CA 1
ATOM 635 C C . PHE A 1 79 ? 6.771 5.959 -17.344 1.00 78.62 79 PHE A C 1
ATOM 637 O O . PHE A 1 79 ? 7.812 6.483 -17.729 1.00 78.62 79 PHE A O 1
ATOM 644 N N . ILE A 1 80 ? 6.746 4.827 -16.636 1.00 72.69 80 ILE A N 1
ATOM 645 C CA . ILE A 1 80 ? 7.965 4.180 -16.139 1.00 72.69 80 ILE A CA 1
ATOM 646 C C . ILE A 1 80 ? 8.192 2.817 -16.793 1.00 72.69 80 ILE A C 1
ATOM 648 O O . ILE A 1 80 ? 9.337 2.422 -16.958 1.00 72.69 80 ILE A O 1
ATOM 652 N N . ILE A 1 81 ? 7.134 2.111 -17.194 1.00 64.12 81 ILE A N 1
ATOM 653 C CA . ILE A 1 81 ? 7.255 0.774 -17.774 1.00 64.12 81 ILE A CA 1
ATOM 654 C C . ILE A 1 81 ? 7.128 0.856 -19.291 1.00 64.12 81 ILE A C 1
ATOM 656 O O . ILE A 1 81 ? 6.141 1.377 -19.812 1.00 64.12 81 ILE A O 1
ATOM 660 N N . HIS A 1 82 ? 8.132 0.341 -19.995 1.00 66.50 82 HIS A N 1
ATOM 661 C CA . HIS A 1 82 ? 8.171 0.339 -21.458 1.00 66.50 82 HIS A CA 1
ATOM 662 C C . HIS A 1 82 ? 7.542 -0.925 -22.067 1.00 66.50 82 HIS A C 1
ATOM 664 O O . HIS A 1 82 ? 7.045 -0.866 -23.189 1.00 66.50 82 HIS A O 1
ATOM 670 N N . GLU A 1 83 ? 7.467 -2.026 -21.306 1.00 62.56 83 GLU A N 1
ATOM 671 C CA . GLU A 1 83 ? 6.912 -3.312 -21.748 1.00 62.56 83 GLU A CA 1
ATOM 672 C C . GLU A 1 83 ? 5.610 -3.713 -21.005 1.00 62.56 83 GLU A C 1
ATOM 674 O O . GLU A 1 83 ? 5.556 -3.708 -19.770 1.00 62.56 83 GLU A O 1
ATOM 679 N N . PRO A 1 84 ? 4.544 -4.146 -21.710 1.00 58.50 84 PRO A N 1
ATOM 680 C CA . PRO A 1 84 ? 3.223 -4.416 -21.126 1.00 58.50 84 PRO A CA 1
ATOM 681 C C . PRO A 1 84 ? 3.135 -5.685 -20.257 1.00 58.50 84 PRO A C 1
ATOM 683 O O . PRO A 1 84 ? 2.096 -5.930 -19.647 1.00 58.50 84 PRO A O 1
ATOM 686 N N . ILE A 1 85 ? 4.208 -6.476 -20.152 1.00 59.16 85 ILE A N 1
ATOM 687 C CA . ILE A 1 85 ? 4.242 -7.740 -19.392 1.00 59.16 85 ILE A CA 1
ATOM 688 C C . ILE A 1 85 ? 4.446 -7.497 -17.880 1.00 59.16 85 ILE A C 1
ATOM 690 O O . ILE A 1 85 ? 3.908 -8.217 -17.034 1.00 59.16 85 ILE A O 1
ATOM 694 N N . ILE A 1 86 ? 5.191 -6.451 -17.507 1.00 57.38 86 ILE A N 1
ATOM 695 C CA . ILE A 1 86 ? 5.511 -6.128 -16.103 1.00 57.38 86 ILE A CA 1
ATOM 696 C C . ILE A 1 86 ? 4.265 -5.689 -15.282 1.00 57.38 86 ILE A C 1
ATOM 698 O O . ILE A 1 86 ? 4.128 -6.109 -14.123 1.00 57.38 86 ILE A O 1
ATOM 702 N N . PRO A 1 87 ? 3.312 -4.895 -15.821 1.00 59.09 87 PRO A N 1
ATOM 703 C CA . PRO A 1 87 ? 2.061 -4.543 -15.145 1.00 59.09 87 PRO A CA 1
ATOM 704 C C . PRO A 1 87 ? 1.245 -5.754 -14.690 1.00 59.09 87 PRO A C 1
ATOM 706 O O . PRO A 1 87 ? 0.762 -5.786 -13.555 1.00 59.09 87 PRO A O 1
ATOM 709 N N . GLU A 1 88 ? 1.130 -6.773 -15.541 1.00 58.91 88 GLU A N 1
ATOM 710 C CA . GLU A 1 88 ? 0.359 -7.983 -15.251 1.00 58.91 88 GLU A CA 1
ATOM 711 C C . GLU A 1 88 ? 0.991 -8.769 -14.097 1.00 58.91 88 GLU A C 1
ATOM 713 O O . GLU A 1 88 ? 0.308 -9.115 -13.128 1.00 58.91 88 GLU A O 1
ATOM 718 N N . ALA A 1 89 ? 2.315 -8.948 -14.127 1.00 60.59 89 ALA A N 1
ATOM 719 C CA . ALA A 1 89 ? 3.061 -9.594 -13.049 1.00 60.59 89 ALA A CA 1
ATOM 720 C C . ALA A 1 89 ? 2.928 -8.844 -11.710 1.00 60.59 89 ALA A C 1
ATOM 722 O O . ALA A 1 89 ? 2.861 -9.470 -10.650 1.00 60.59 89 ALA A O 1
ATOM 723 N N . THR A 1 90 ? 2.818 -7.512 -11.742 1.00 61.19 90 THR A N 1
ATOM 724 C CA . THR A 1 90 ? 2.619 -6.679 -10.544 1.00 61.19 90 THR A CA 1
ATOM 725 C C . THR A 1 90 ? 1.255 -6.915 -9.914 1.00 61.19 90 THR A C 1
ATOM 727 O O . THR A 1 90 ? 1.159 -7.101 -8.700 1.00 61.19 90 THR A O 1
ATOM 730 N N . VAL A 1 91 ? 0.196 -6.957 -10.726 1.00 66.56 91 VAL A N 1
ATOM 731 C CA . VAL A 1 91 ? -1.164 -7.233 -10.245 1.00 66.56 91 VAL A CA 1
ATOM 732 C C . VAL A 1 91 ? -1.259 -8.655 -9.687 1.00 66.56 91 VAL A C 1
ATOM 734 O O . VAL A 1 91 ? -1.813 -8.842 -8.602 1.00 66.56 91 VAL A O 1
ATOM 737 N N . PHE A 1 92 ? -0.654 -9.643 -10.355 1.00 65.81 92 PHE A N 1
ATOM 738 C CA . PHE A 1 92 ? -0.585 -11.021 -9.857 1.00 65.81 92 PHE A CA 1
ATOM 739 C C . PHE A 1 92 ? 0.234 -11.147 -8.565 1.00 65.81 92 PHE A C 1
ATOM 741 O O . PHE A 1 92 ? -0.197 -11.819 -7.625 1.00 65.81 92 PHE A O 1
ATOM 748 N N . GLY A 1 93 ? 1.377 -10.465 -8.470 1.00 66.56 93 GLY A N 1
ATOM 749 C CA . GLY A 1 93 ? 2.214 -10.440 -7.271 1.00 66.56 93 GLY A CA 1
ATOM 750 C C . GLY A 1 93 ? 1.497 -9.806 -6.079 1.00 66.56 93 GLY A C 1
ATOM 751 O O . GLY A 1 93 ? 1.467 -10.383 -4.990 1.00 66.56 93 GLY A O 1
ATOM 752 N N . LEU A 1 94 ? 0.833 -8.663 -6.283 1.00 64.62 94 LEU A N 1
ATOM 753 C CA . LEU A 1 94 ? 0.026 -8.017 -5.244 1.00 64.62 94 LEU A CA 1
ATOM 754 C C . LEU A 1 94 ? -1.167 -8.886 -4.830 1.00 64.62 94 LEU A C 1
ATOM 756 O O . LEU A 1 94 ? -1.478 -8.983 -3.639 1.00 64.62 94 LEU A O 1
ATOM 760 N N . ALA A 1 95 ? -1.826 -9.540 -5.790 1.00 66.12 95 ALA A N 1
ATOM 761 C CA . ALA A 1 95 ? -2.905 -10.481 -5.513 1.00 66.12 95 ALA A CA 1
ATOM 762 C C . ALA A 1 95 ? -2.407 -11.645 -4.647 1.00 66.12 95 ALA A C 1
ATOM 764 O O . ALA A 1 95 ? -3.048 -11.978 -3.655 1.00 66.12 95 ALA A O 1
ATOM 765 N N . LEU A 1 96 ? -1.229 -12.204 -4.932 1.00 63.12 96 LEU A N 1
ATOM 766 C CA . LEU A 1 96 ? -0.649 -13.279 -4.129 1.00 63.12 96 LEU A CA 1
ATOM 767 C C . LEU A 1 96 ? -0.281 -12.805 -2.713 1.00 63.12 96 LEU A C 1
ATOM 769 O O . LEU A 1 96 ? -0.639 -13.455 -1.730 1.00 63.12 96 LEU A O 1
ATOM 773 N N . ILE A 1 97 ? 0.366 -11.643 -2.587 1.00 64.69 97 ILE A N 1
ATOM 774 C CA . ILE A 1 97 ? 0.785 -11.082 -1.292 1.00 64.69 97 ILE A CA 1
ATOM 775 C C . ILE A 1 97 ? -0.411 -10.664 -0.430 1.00 64.69 97 ILE A C 1
ATOM 777 O O . ILE A 1 97 ? -0.322 -10.695 0.794 1.00 64.69 97 ILE A O 1
ATOM 781 N N . THR A 1 98 ? -1.547 -10.305 -1.029 1.00 61.38 98 THR A N 1
ATOM 782 C CA . THR A 1 98 ? -2.788 -10.022 -0.288 1.00 61.38 98 THR A CA 1
ATOM 783 C C . THR A 1 98 ? -3.618 -11.283 -0.022 1.00 61.38 98 THR A C 1
ATOM 785 O O . THR A 1 98 ? -4.275 -11.377 1.019 1.00 61.38 98 THR A O 1
ATOM 788 N N . TYR A 1 99 ? -3.545 -12.289 -0.897 1.00 63.34 99 TYR A N 1
ATOM 789 C CA . TYR A 1 99 ? -4.227 -13.577 -0.750 1.00 63.34 99 TYR A CA 1
ATOM 790 C C . TYR A 1 99 ? -3.601 -14.466 0.333 1.00 63.34 99 TYR A C 1
ATOM 792 O O . TYR A 1 99 ? -4.315 -15.088 1.120 1.00 63.34 99 TYR A O 1
ATOM 800 N N . LEU A 1 100 ? -2.272 -14.508 0.440 1.00 57.09 100 LEU A N 1
ATOM 801 C CA . LEU A 1 100 ? -1.579 -15.298 1.464 1.00 57.09 100 LEU A CA 1
ATOM 802 C C . LEU A 1 100 ? -2.004 -14.937 2.907 1.00 57.09 100 LEU A C 1
ATOM 804 O O . LEU A 1 100 ? -2.432 -15.836 3.635 1.00 57.09 100 LEU A O 1
ATOM 808 N N . PRO A 1 101 ? -1.995 -13.663 3.347 1.00 57.16 101 PRO A N 1
ATOM 809 C CA . PRO A 1 101 ? -2.501 -13.275 4.664 1.00 57.16 101 PRO A CA 1
ATOM 810 C C . PRO A 1 101 ? -4.019 -13.464 4.805 1.00 57.16 101 PRO A C 1
ATOM 812 O O . PRO A 1 101 ? -4.496 -13.683 5.922 1.00 57.16 101 PRO A O 1
ATOM 815 N N . HIS A 1 102 ? -4.779 -13.449 3.700 1.00 57.06 102 HIS A N 1
ATOM 816 C CA . HIS A 1 102 ? -6.196 -13.823 3.705 1.00 57.06 102 HIS A CA 1
ATOM 817 C C . HIS A 1 102 ? -6.387 -15.302 4.081 1.00 57.06 102 HIS A C 1
ATOM 819 O O . HIS A 1 102 ? -7.193 -15.602 4.961 1.00 57.06 102 HIS A O 1
ATOM 825 N N . LYS A 1 103 ? -5.599 -16.211 3.489 1.00 53.91 103 LYS A N 1
ATOM 826 C CA . LYS A 1 103 ? -5.638 -17.656 3.775 1.00 53.91 103 LYS A CA 1
ATOM 827 C C . LYS A 1 103 ? -5.045 -18.011 5.146 1.00 53.91 103 LYS A C 1
ATOM 829 O O . LYS A 1 103 ? -5.512 -18.940 5.794 1.00 53.91 103 LYS A O 1
ATOM 834 N N . LEU A 1 104 ? -4.057 -17.249 5.620 1.00 52.09 104 LEU A N 1
ATOM 835 C CA . LEU A 1 104 ? -3.372 -17.475 6.902 1.00 52.09 104 LEU A CA 1
ATOM 836 C C . LEU A 1 104 ? -4.143 -16.957 8.132 1.00 52.09 104 LEU A C 1
ATOM 838 O O . LEU A 1 104 ? -3.653 -17.083 9.251 1.00 52.09 104 LEU A O 1
ATOM 842 N N . ASN A 1 105 ? -5.328 -16.359 7.954 1.00 51.00 105 ASN A N 1
ATOM 843 C CA . ASN A 1 105 ? -6.170 -15.803 9.024 1.00 51.00 105 ASN A CA 1
ATOM 844 C C . ASN A 1 105 ? -5.457 -14.777 9.940 1.00 51.00 105 ASN A C 1
ATOM 846 O O . ASN A 1 105 ? -5.935 -14.442 11.025 1.00 51.00 105 ASN A O 1
ATOM 850 N N . ARG A 1 106 ? -4.313 -14.234 9.498 1.00 52.09 106 ARG A N 1
ATOM 851 C CA . ARG A 1 106 ? -3.502 -13.273 10.252 1.00 52.09 106 ARG A CA 1
ATOM 852 C C . ARG A 1 106 ? -3.887 -11.839 9.879 1.00 52.09 106 ARG A C 1
ATOM 854 O O . ARG A 1 106 ? -3.424 -11.274 8.900 1.00 52.09 106 ARG A O 1
ATOM 861 N N . GLY A 1 107 ? -4.770 -11.266 10.697 1.00 61.03 107 GLY A N 1
ATOM 862 C CA . GLY A 1 107 ? -4.774 -9.860 11.118 1.00 61.03 107 GLY A CA 1
ATOM 863 C C . GLY A 1 107 ? -4.561 -8.754 10.076 1.00 61.03 107 GLY A C 1
ATOM 864 O O . GLY A 1 107 ? -3.566 -8.051 10.166 1.00 61.03 107 GLY A O 1
ATOM 865 N N . MET A 1 108 ? -5.549 -8.490 9.211 1.00 66.19 108 MET A N 1
ATOM 866 C CA . MET A 1 108 ? -5.693 -7.203 8.492 1.00 66.19 108 MET A CA 1
ATOM 867 C C . MET A 1 108 ? -6.986 -6.479 8.896 1.00 66.19 108 MET A C 1
ATOM 869 O O . MET A 1 108 ? -7.760 -5.997 8.072 1.00 66.19 108 MET A O 1
ATOM 873 N N . TYR A 1 109 ? -7.270 -6.451 10.200 1.00 72.88 109 TYR A N 1
ATOM 874 C CA . TYR A 1 109 ? -8.527 -5.930 10.755 1.00 72.88 109 TYR A CA 1
ATOM 875 C C . TYR A 1 109 ? -8.786 -4.449 10.438 1.00 72.88 109 TYR A C 1
ATOM 877 O O . TYR A 1 109 ? -9.926 -4.008 10.481 1.00 72.88 109 TYR A O 1
ATOM 885 N N . TRP A 1 110 ? -7.746 -3.681 10.104 1.00 76.19 110 TRP A N 1
ATOM 886 C CA . TRP A 1 110 ? -7.849 -2.247 9.834 1.00 76.19 110 TRP A CA 1
ATOM 887 C C . TRP A 1 110 ? -8.437 -1.906 8.456 1.00 76.19 110 TRP A C 1
ATOM 889 O O . TRP A 1 110 ? -8.777 -0.750 8.210 1.00 76.19 110 TRP A O 1
ATOM 899 N N . PHE A 1 111 ? -8.604 -2.890 7.567 1.00 70.75 111 PHE A N 1
ATOM 900 C CA . PHE A 1 111 ? -9.343 -2.718 6.308 1.00 70.75 111 PHE A CA 1
ATOM 901 C C . PHE A 1 111 ? -10.234 -3.909 5.922 1.00 70.75 111 PHE A C 1
ATOM 903 O O . PHE A 1 111 ? -11.054 -3.774 5.011 1.00 70.75 111 PHE A O 1
ATOM 910 N N . LYS A 1 112 ? -10.106 -5.061 6.596 1.00 70.44 112 LYS A N 1
ATOM 911 C CA . LYS A 1 112 ? -10.989 -6.224 6.427 1.00 70.44 112 LYS A CA 1
ATOM 912 C C . LYS A 1 112 ? -12.376 -5.889 6.968 1.00 70.44 112 LYS A C 1
ATOM 914 O O . LYS A 1 112 ? -12.510 -5.528 8.130 1.00 70.44 112 LYS A O 1
ATOM 919 N N . ASP A 1 113 ? -13.409 -6.044 6.145 1.00 63.75 113 ASP A N 1
ATOM 920 C CA . ASP A 1 113 ? -14.784 -5.676 6.500 1.00 63.75 113 ASP A CA 1
ATOM 921 C C . ASP A 1 113 ? -15.431 -6.726 7.429 1.00 63.75 113 ASP A C 1
ATOM 923 O O . ASP A 1 113 ? -16.279 -7.518 7.026 1.00 63.75 113 ASP A O 1
ATOM 927 N N . GLN A 1 114 ? -14.987 -6.775 8.689 1.00 56.53 114 GLN A N 1
ATOM 928 C CA . GLN A 1 114 ? -15.496 -7.730 9.686 1.00 56.53 114 GLN A CA 1
ATOM 929 C C . GLN A 1 114 ? -16.949 -7.422 10.082 1.00 56.53 114 GLN A C 1
ATOM 931 O O . GLN A 1 114 ? -17.715 -8.320 10.421 1.00 56.53 114 GLN A O 1
ATOM 936 N N . ILE A 1 115 ? -17.344 -6.149 9.976 1.00 53.06 115 ILE A N 1
ATOM 937 C CA . ILE A 1 115 ? -18.674 -5.661 10.349 1.00 53.06 115 ILE A CA 1
ATOM 938 C C . ILE A 1 115 ? -19.739 -6.145 9.361 1.00 53.06 115 ILE A C 1
ATOM 940 O O . ILE A 1 115 ? -20.804 -6.571 9.795 1.00 53.06 115 ILE A O 1
ATOM 944 N N . ARG A 1 116 ? -19.468 -6.144 8.046 1.00 56.88 116 ARG A N 1
ATOM 945 C CA . ARG A 1 116 ? -20.429 -6.680 7.062 1.00 56.88 116 ARG A CA 1
ATOM 946 C C . ARG A 1 116 ? -20.690 -8.166 7.257 1.00 56.88 116 ARG A C 1
ATOM 948 O O . ARG A 1 116 ? -21.843 -8.565 7.182 1.00 56.88 116 ARG A O 1
ATOM 955 N N . ALA A 1 117 ? -19.654 -8.957 7.535 1.00 54.72 117 ALA A N 1
ATOM 956 C CA . ALA A 1 117 ? -19.827 -10.375 7.836 1.00 54.72 117 ALA A CA 1
ATOM 957 C C . ALA A 1 117 ? -20.674 -10.562 9.105 1.00 54.72 117 ALA A C 1
ATOM 959 O O . ALA A 1 117 ? -21.659 -11.287 9.072 1.00 54.72 117 ALA A O 1
ATOM 960 N N . TYR A 1 118 ? -20.359 -9.848 10.189 1.00 54.16 118 TYR A N 1
ATOM 961 C CA . TYR A 1 118 ? -21.123 -9.917 11.439 1.00 54.16 118 TYR A CA 1
ATOM 962 C C . TYR A 1 118 ? -22.602 -9.523 11.267 1.00 54.16 118 TYR A C 1
ATOM 964 O O . TYR A 1 118 ? -23.484 -10.258 11.702 1.00 54.16 118 TYR A O 1
ATOM 972 N N . ILE A 1 119 ? -22.886 -8.405 10.585 1.00 57.25 119 ILE A N 1
ATOM 973 C CA . ILE A 1 119 ? -24.259 -7.946 10.307 1.00 57.25 119 ILE A CA 1
ATOM 974 C C . ILE A 1 119 ? -24.993 -8.930 9.387 1.00 57.25 119 ILE A C 1
ATOM 976 O O . ILE A 1 119 ? -26.171 -9.206 9.595 1.00 57.25 119 ILE A O 1
ATOM 980 N N . PHE A 1 120 ? -24.310 -9.487 8.386 1.00 55.47 120 PHE A N 1
ATOM 981 C CA . PHE A 1 120 ? -24.871 -10.511 7.506 1.00 55.47 120 PHE A CA 1
ATOM 982 C C . PHE A 1 120 ? -25.238 -11.788 8.278 1.00 55.47 120 PHE A C 1
ATOM 984 O O . PHE A 1 120 ? -26.344 -12.296 8.116 1.00 55.47 120 PHE A O 1
ATOM 991 N N . PHE A 1 121 ? -24.364 -12.262 9.173 1.00 54.09 121 PHE A N 1
ATOM 992 C CA . PHE A 1 121 ? -24.641 -13.429 10.016 1.00 54.09 121 PHE A CA 1
ATOM 993 C C . PHE A 1 121 ? -25.770 -13.176 11.024 1.00 54.09 12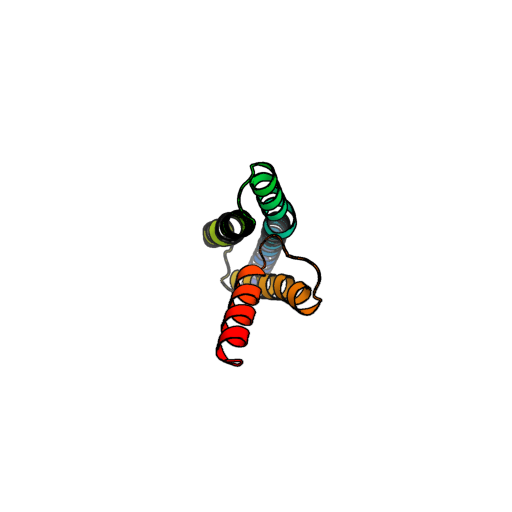1 PHE A C 1
ATOM 995 O O . PHE A 1 121 ? -26.627 -14.039 11.183 1.00 54.09 121 PHE A O 1
ATOM 1002 N N . GLN A 1 122 ? -25.829 -11.996 11.647 1.00 52.03 122 GLN A N 1
ATOM 1003 C CA . GLN A 1 122 ? -26.937 -11.600 12.528 1.00 52.03 122 GLN A CA 1
ATOM 1004 C C . GLN A 1 122 ? -28.279 -11.560 11.779 1.00 52.03 122 GLN A C 1
ATOM 1006 O O . GLN A 1 122 ? -29.257 -12.135 12.246 1.00 52.03 122 GLN A O 1
ATOM 1011 N N . ASN A 1 123 ? -28.319 -10.954 10.587 1.00 51.72 123 ASN A N 1
ATOM 1012 C CA . ASN A 1 123 ? -29.546 -10.843 9.792 1.00 51.72 123 ASN A CA 1
ATOM 1013 C C . ASN A 1 123 ? -30.035 -12.181 9.220 1.00 51.72 123 ASN A C 1
ATOM 1015 O O . ASN A 1 123 ? -31.237 -12.351 9.045 1.00 51.72 123 ASN A O 1
ATOM 1019 N N . ILE A 1 124 ? -29.142 -13.130 8.918 1.00 56.31 124 ILE A N 1
ATOM 1020 C CA . ILE A 1 124 ? -29.547 -14.486 8.515 1.00 56.31 124 ILE A CA 1
ATOM 1021 C C . ILE A 1 124 ? -29.995 -15.306 9.730 1.00 56.31 124 ILE A C 1
ATOM 1023 O O . ILE A 1 124 ? -31.023 -15.972 9.650 1.00 56.31 124 ILE A O 1
ATOM 1027 N N . ALA A 1 125 ? -29.295 -15.220 10.865 1.00 50.94 125 ALA A N 1
ATOM 1028 C CA . ALA A 1 125 ? -29.686 -15.923 12.087 1.00 50.94 125 ALA A CA 1
ATOM 1029 C C . ALA A 1 125 ? -31.080 -15.492 12.588 1.00 50.94 125 ALA A C 1
ATOM 1031 O O . ALA A 1 125 ? -31.901 -16.352 12.895 1.00 50.94 125 ALA A O 1
ATOM 1032 N N . PHE A 1 126 ? -31.387 -14.189 12.569 1.00 51.59 126 PHE A N 1
ATOM 1033 C CA . PHE A 1 126 ? -32.711 -13.659 12.935 1.00 51.59 126 PHE A CA 1
ATOM 1034 C C . PHE A 1 126 ? -33.828 -14.004 11.943 1.00 51.59 126 PHE A C 1
ATOM 1036 O O . PHE A 1 126 ? -35.000 -13.910 12.286 1.00 51.59 126 PHE A O 1
ATOM 1043 N N . LYS A 1 127 ? -33.493 -14.380 10.704 1.00 51.19 127 LYS A N 1
ATOM 1044 C CA . LYS A 1 127 ? -34.483 -14.744 9.679 1.00 51.19 127 LYS A CA 1
ATOM 1045 C C . LYS A 1 127 ? -34.776 -16.249 9.642 1.00 51.19 127 LYS A C 1
ATOM 1047 O O . LYS A 1 127 ? -35.728 -16.655 8.984 1.00 51.19 127 LYS A O 1
ATOM 1052 N N . ILE A 1 128 ? -33.955 -17.062 10.313 1.00 54.34 128 ILE A N 1
ATOM 1053 C CA . ILE A 1 128 ? -34.067 -18.531 10.350 1.00 54.34 128 ILE A CA 1
ATOM 1054 C C . ILE A 1 128 ? -34.695 -19.032 11.662 1.00 54.34 128 ILE A C 1
ATOM 1056 O O . ILE A 1 128 ? -35.266 -20.119 11.670 1.00 54.34 128 ILE A O 1
ATOM 1060 N N . TYR A 1 129 ? -34.669 -18.241 12.736 1.00 40.19 129 TYR A N 1
ATOM 1061 C CA . TYR A 1 129 ? -35.364 -18.558 13.986 1.00 40.19 129 TYR A CA 1
ATOM 1062 C C . TYR A 1 129 ? -36.501 -17.551 14.228 1.00 40.19 129 TYR A C 1
ATOM 1064 O O . TYR A 1 129 ? -36.194 -16.404 14.563 1.00 40.19 129 TYR A O 1
ATOM 1072 N N . PRO A 1 130 ? -37.778 -17.931 14.005 1.00 47.25 130 PRO A N 1
ATOM 1073 C CA . PRO A 1 130 ? -38.924 -17.163 14.488 1.00 47.25 130 PRO A CA 1
ATOM 1074 C C . PRO A 1 130 ? -39.022 -17.176 16.019 1.00 47.25 130 PRO A C 1
ATOM 1076 O O . PRO A 1 130 ? -38.568 -18.166 16.640 1.00 47.25 130 PRO A O 1
#

pLDDT: mean 73.96, std 13.87, range [40.19, 94.19]

Foldseek 3Di:
DVVVVVVVVVVVVVVVLVVQLVVVLVVLLVQLCCLQPPVLVVQLVVCVVVVDDLVVQLVVSVVSSCCRNNVVCVVCCVVRHPDPPSVVVSVVVVCVVVVVCVVVVDDPSRNPPPVVVVVVVVVVVVVVPD

Secondary structure (DSSP, 8-state):
--HHHHHHHHHHHHHHHHHHHHHHHHHHHHHHHHIIIIIHHHHHHHHHHTT--HHHHHHHHHHHHIIIIIIHHHHHHHHH--STHHHHHHHHHHHHHHHHHHHTT---TTTS-HHHHHHHHHHHHHHH--